Protein AF-X1KT74-F1 (afdb_monomer_lite)

Foldseek 3Di:
DDADDDAQDDDDPVRVCVLVDDDDDDDDDDPPDDPDDGDDRVVCCPPVVDDDPDDPSNVVVVVVVVVVVVD

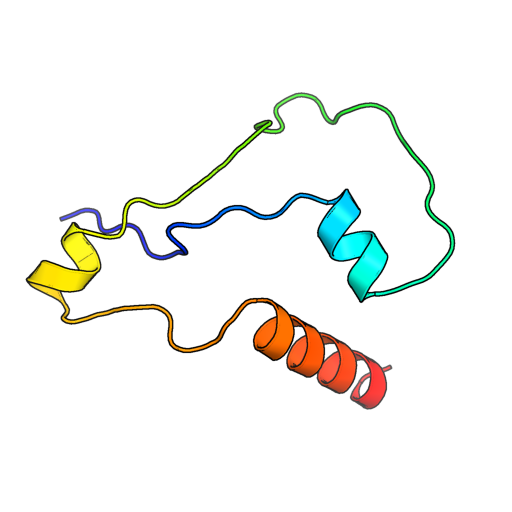Radius of gyration: 15.59 Å; chains: 1; bounding box: 37×29×38 Å

Sequence (71 aa):
EVINIGKEKSYSINYLSELISGEVKYLPPRIGDMRHTQADITLAKNLLNWQPRTDFKQGLKKTIQWYENCY

pLDDT: mean 95.4, std 2.86, range [81.38, 98.25]

Secondary structure (DSSP, 8-state):
-----S-S----HHHHHHHH-S-----PPPTT--S------HHHHHHH-----S-HHHHHHHHHHHHHHH-

Organism: NCBI:txid412755

Structure (mmCIF, N/CA/C/O backbone):
data_AF-X1KT74-F1
#
_entry.id   AF-X1KT74-F1
#
loop_
_atom_site.group_PDB
_atom_site.id
_atom_site.type_symbol
_atom_site.label_atom_id
_atom_site.label_alt_id
_atom_site.label_comp_id
_atom_site.label_asym_id
_atom_site.label_entity_id
_atom_site.label_seq_id
_atom_site.pdbx_PDB_ins_code
_atom_site.Cartn_x
_atom_site.Cartn_y
_atom_site.Cartn_z
_atom_site.occupancy
_atom_site.B_iso_or_equiv
_atom_site.auth_seq_id
_atom_site.auth_comp_id
_atom_site.auth_asym_id
_atom_site.auth_atom_id
_atom_site.pdbx_PDB_model_num
ATOM 1 N N . GLU A 1 1 ? -23.979 -1.056 9.064 1.00 87.44 1 GLU A N 1
ATOM 2 C CA . GLU A 1 1 ? -22.853 -0.131 8.820 1.00 87.44 1 GLU A CA 1
ATOM 3 C C . GLU A 1 1 ? -22.051 -0.533 7.594 1.00 87.44 1 GLU A C 1
ATOM 5 O O . GLU A 1 1 ? -21.840 -1.721 7.371 1.00 87.44 1 GLU A O 1
ATOM 10 N N . VAL A 1 2 ? -21.594 0.453 6.826 1.00 96.69 2 VAL A N 1
ATOM 11 C CA . VAL A 1 2 ? -20.570 0.282 5.786 1.00 96.69 2 VAL A CA 1
ATOM 12 C C . VAL A 1 2 ? -19.263 0.821 6.365 1.00 96.69 2 VAL A C 1
ATOM 14 O O . VAL A 1 2 ? -19.217 1.975 6.779 1.00 96.69 2 VAL A O 1
ATOM 17 N N . ILE A 1 3 ? -18.222 -0.012 6.450 1.00 97.38 3 ILE A N 1
ATOM 18 C CA . ILE A 1 3 ? -16.966 0.318 7.145 1.00 97.38 3 ILE A CA 1
ATOM 19 C C . ILE A 1 3 ? -15.803 0.295 6.152 1.00 97.38 3 ILE A C 1
ATOM 21 O O . ILE A 1 3 ? -15.535 -0.727 5.522 1.00 97.38 3 ILE A O 1
ATOM 25 N N . ASN A 1 4 ? -15.076 1.408 6.052 1.00 97.69 4 ASN A N 1
ATOM 26 C CA . ASN A 1 4 ? -13.863 1.495 5.245 1.00 97.69 4 ASN A CA 1
ATOM 27 C C . ASN A 1 4 ? -12.705 0.749 5.918 1.00 97.69 4 ASN A C 1
ATOM 29 O O . ASN A 1 4 ? -12.360 1.024 7.069 1.00 97.69 4 ASN A O 1
ATOM 33 N N . ILE A 1 5 ? -12.047 -0.130 5.164 1.00 96.88 5 ILE A N 1
ATOM 34 C CA . ILE A 1 5 ? -10.825 -0.825 5.575 1.00 96.88 5 ILE A CA 1
ATOM 35 C C . ILE A 1 5 ? -9.706 -0.409 4.625 1.00 96.88 5 ILE A C 1
ATOM 37 O O . ILE A 1 5 ? -9.772 -0.642 3.422 1.00 96.88 5 ILE A O 1
ATOM 41 N N . GLY A 1 6 ? -8.674 0.235 5.163 1.00 95.00 6 GLY A N 1
ATOM 42 C CA . GLY A 1 6 ? -7.585 0.777 4.359 1.00 95.00 6 GLY A CA 1
ATOM 43 C C . GLY A 1 6 ? -6.546 1.511 5.197 1.00 95.00 6 GLY A C 1
ATOM 44 O O . GLY A 1 6 ? -6.324 1.189 6.365 1.00 95.00 6 GLY A O 1
ATOM 45 N N . LYS A 1 7 ? -5.894 2.504 4.588 1.00 92.31 7 LYS A N 1
ATOM 46 C CA . LYS A 1 7 ? -4.871 3.343 5.220 1.00 92.31 7 LYS A CA 1
ATOM 47 C C . LYS A 1 7 ? -5.260 4.815 5.083 1.00 92.31 7 LYS A C 1
ATOM 49 O O . LYS A 1 7 ? -5.634 5.259 4.000 1.00 92.31 7 LYS A O 1
ATOM 54 N N . GLU A 1 8 ? -5.050 5.583 6.147 1.00 91.62 8 GLU A N 1
ATOM 55 C CA . GLU A 1 8 ? -5.211 7.050 6.185 1.00 91.62 8 GLU A CA 1
ATOM 56 C C . GLU A 1 8 ? -4.063 7.793 5.482 1.00 91.62 8 GLU A C 1
ATOM 58 O O . GLU A 1 8 ? -3.853 8.982 5.689 1.00 91.62 8 GLU A O 1
ATOM 63 N N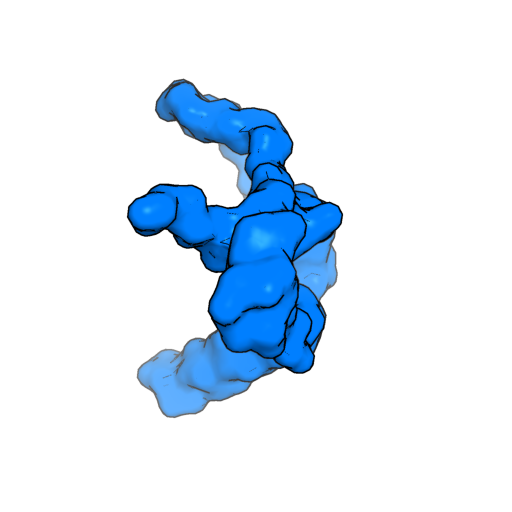 . LYS A 1 9 ? -3.271 7.087 4.673 1.00 92.69 9 LYS A N 1
ATOM 64 C CA . LYS A 1 9 ? -2.162 7.647 3.912 1.00 92.69 9 LYS A CA 1
ATOM 65 C C . LYS A 1 9 ? -2.138 7.021 2.529 1.00 92.69 9 LYS A C 1
ATOM 67 O O . LYS A 1 9 ? -2.163 5.797 2.409 1.00 92.69 9 LYS A O 1
ATOM 72 N N . SER A 1 10 ? -2.045 7.870 1.513 1.00 94.50 10 SER A N 1
ATOM 73 C CA . SER A 1 10 ? -1.822 7.471 0.126 1.00 94.50 10 SER A CA 1
ATOM 74 C C . SER A 1 10 ? -0.328 7.485 -0.228 1.00 94.50 10 SER A C 1
ATOM 76 O O . SER A 1 10 ? 0.479 8.166 0.411 1.00 94.50 10 SER A O 1
ATOM 78 N N . TYR A 1 11 ? 0.040 6.707 -1.245 1.00 95.75 11 TYR A N 1
ATOM 79 C CA . TYR A 1 11 ? 1.388 6.635 -1.808 1.00 95.75 11 TYR A CA 1
ATOM 80 C C . TYR A 1 11 ? 1.283 6.729 -3.331 1.00 95.75 11 TYR A C 1
ATOM 82 O O . TYR A 1 11 ? 0.340 6.196 -3.915 1.00 95.75 11 TYR A O 1
ATOM 90 N N . SER A 1 12 ? 2.222 7.421 -3.978 1.00 96.06 12 SER A N 1
ATOM 91 C CA . SER A 1 12 ? 2.233 7.533 -5.438 1.00 96.06 12 SER A CA 1
ATOM 92 C C . SER A 1 12 ? 2.800 6.271 -6.093 1.00 96.06 12 SER A C 1
ATOM 94 O O . SER A 1 12 ? 3.589 5.540 -5.491 1.00 96.06 12 SER A O 1
ATOM 96 N N . ILE A 1 13 ? 2.448 6.050 -7.361 1.00 95.12 13 ILE A N 1
ATOM 97 C CA . ILE A 1 13 ? 3.056 4.990 -8.179 1.00 95.12 13 ILE A CA 1
ATOM 98 C C . ILE A 1 13 ? 4.560 5.227 -8.357 1.00 95.12 13 ILE A C 1
ATOM 100 O O . ILE A 1 13 ? 5.331 4.279 -8.264 1.00 95.12 13 ILE A O 1
ATOM 104 N N . ASN A 1 14 ? 4.993 6.483 -8.509 1.00 95.62 14 ASN A N 1
ATOM 105 C CA . ASN A 1 14 ? 6.419 6.818 -8.584 1.00 95.62 14 ASN A CA 1
ATOM 106 C C . ASN A 1 14 ? 7.162 6.401 -7.308 1.00 95.62 14 ASN A C 1
ATOM 108 O O . ASN A 1 14 ? 8.203 5.764 -7.393 1.00 95.62 14 ASN A O 1
ATOM 112 N N . TYR A 1 15 ? 6.586 6.669 -6.131 1.00 96.00 15 TYR A N 1
ATOM 113 C CA . TYR A 1 15 ? 7.181 6.245 -4.864 1.00 96.00 15 TYR A CA 1
ATOM 114 C C . TYR A 1 15 ? 7.281 4.718 -4.756 1.00 96.00 15 TYR A C 1
ATOM 116 O O . TYR A 1 15 ? 8.297 4.194 -4.314 1.00 96.00 15 TYR A O 1
ATOM 124 N N . LEU A 1 16 ? 6.244 3.984 -5.174 1.00 96.00 16 LEU A N 1
ATOM 125 C CA . LEU A 1 16 ? 6.302 2.520 -5.230 1.00 96.00 16 LEU A CA 1
ATOM 126 C C . LEU A 1 16 ? 7.400 2.036 -6.191 1.00 96.00 16 LEU A C 1
ATOM 128 O O . LEU A 1 16 ? 8.143 1.116 -5.857 1.00 96.00 16 LEU A O 1
ATOM 132 N N . SER A 1 17 ? 7.525 2.676 -7.353 1.00 95.44 17 SER A N 1
ATOM 133 C CA . SER A 1 17 ? 8.540 2.354 -8.355 1.00 95.44 17 SER A CA 1
ATOM 134 C C . SER A 1 17 ? 9.964 2.549 -7.829 1.00 95.44 17 SER A C 1
ATOM 136 O O . SER A 1 17 ? 10.818 1.699 -8.063 1.00 95.44 17 SER A O 1
ATOM 138 N N . GLU A 1 18 ? 10.218 3.627 -7.082 1.00 94.69 18 GLU A N 1
ATOM 139 C CA . GLU A 1 18 ? 11.506 3.873 -6.417 1.0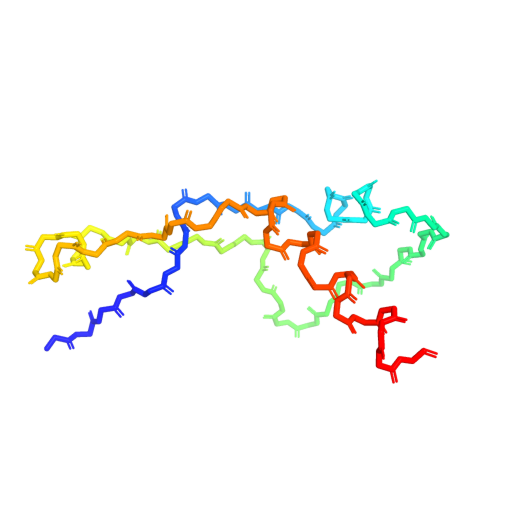0 94.69 18 GLU A CA 1
ATOM 140 C C . GLU A 1 18 ? 11.858 2.768 -5.410 1.00 94.69 18 GLU A C 1
ATOM 142 O O . GLU A 1 18 ? 13.025 2.415 -5.263 1.00 94.69 18 GLU A O 1
ATOM 147 N N . LEU A 1 19 ? 10.860 2.200 -4.720 1.00 95.38 19 LEU A N 1
ATOM 148 C CA . LEU A 1 19 ? 11.086 1.145 -3.728 1.00 95.38 19 LEU A CA 1
ATOM 149 C C . LEU A 1 19 ? 11.375 -0.226 -4.347 1.00 95.38 19 LEU A C 1
ATOM 151 O O . LEU A 1 19 ? 12.111 -1.003 -3.744 1.00 95.38 19 LEU A O 1
ATOM 155 N N . ILE A 1 20 ? 10.781 -0.541 -5.500 1.00 93.00 20 ILE A N 1
ATOM 156 C CA . ILE A 1 20 ? 10.985 -1.831 -6.183 1.00 93.00 20 ILE A CA 1
ATOM 157 C C . ILE A 1 20 ? 12.270 -1.811 -7.024 1.00 93.00 20 ILE A C 1
ATOM 159 O O . ILE A 1 20 ? 12.919 -2.843 -7.148 1.00 93.00 20 ILE A O 1
ATOM 163 N N . SER A 1 21 ? 12.690 -0.632 -7.504 1.00 85.81 21 SER A N 1
ATOM 164 C CA . SER A 1 21 ? 13.804 -0.444 -8.450 1.00 85.81 21 SER A CA 1
ATOM 165 C C . SER A 1 21 ? 13.549 -1.080 -9.829 1.00 85.81 21 SER A C 1
ATOM 167 O O . SER A 1 21 ? 12.764 -2.013 -9.971 1.00 85.81 21 SER A O 1
ATOM 169 N N . GLY A 1 22 ? 14.196 -0.557 -10.874 1.00 88.88 22 GLY A N 1
ATOM 170 C CA . GLY A 1 22 ? 14.064 -1.053 -12.251 1.00 88.88 22 GLY A CA 1
ATOM 171 C C . GLY A 1 22 ? 13.853 0.055 -13.282 1.00 88.88 22 GLY A C 1
ATOM 172 O O . GLY A 1 22 ? 13.830 1.241 -12.949 1.00 88.88 22 GLY A O 1
ATOM 173 N N . GLU A 1 23 ? 13.713 -0.333 -14.549 1.00 94.31 23 GLU A N 1
ATOM 174 C CA . GLU A 1 23 ? 13.385 0.600 -15.628 1.00 94.31 23 GLU A CA 1
ATOM 175 C C . GLU A 1 23 ? 11.943 1.108 -15.476 1.00 94.31 23 GLU A C 1
ATOM 177 O O . GLU A 1 23 ? 10.999 0.324 -15.359 1.00 94.31 23 GLU A O 1
ATOM 182 N N . VAL A 1 24 ? 11.767 2.431 -15.500 1.00 95.50 24 VAL A N 1
ATOM 183 C CA . VAL A 1 24 ? 10.456 3.077 -15.376 1.00 95.50 24 VAL A CA 1
ATOM 184 C C . VAL A 1 24 ? 10.024 3.628 -16.724 1.00 95.50 24 VAL A C 1
ATOM 186 O O . VAL A 1 24 ? 10.662 4.524 -17.275 1.00 95.50 24 VAL A O 1
ATOM 189 N N . LYS A 1 25 ? 8.885 3.143 -17.223 1.00 96.12 25 LYS A N 1
ATOM 190 C CA . LYS A 1 25 ? 8.252 3.653 -18.440 1.00 96.12 25 LYS A CA 1
ATOM 191 C C . LYS A 1 25 ? 6.944 4.360 -18.110 1.00 96.12 25 LYS A C 1
ATOM 193 O O . LYS A 1 25 ? 5.994 3.741 -17.635 1.00 96.12 25 LYS A O 1
ATOM 198 N N . TYR A 1 26 ? 6.877 5.649 -18.422 1.00 96.19 26 TYR A N 1
ATOM 199 C CA . TYR A 1 26 ? 5.652 6.432 -18.287 1.00 96.19 26 TYR A CA 1
ATOM 200 C C . TYR A 1 26 ? 4.719 6.166 -19.469 1.00 96.19 26 TYR A C 1
ATOM 202 O O . TYR A 1 26 ? 5.120 6.248 -20.629 1.00 96.19 26 TYR A O 1
ATOM 210 N N . LEU A 1 27 ? 3.466 5.847 -19.161 1.00 96.00 27 LEU A N 1
ATOM 211 C CA . LEU A 1 27 ? 2.401 5.609 -20.131 1.00 96.00 27 LEU A CA 1
ATOM 212 C C . LEU A 1 27 ? 1.276 6.635 -19.921 1.00 96.00 27 LEU A C 1
ATOM 214 O O . LEU A 1 27 ? 1.201 7.238 -18.846 1.00 96.00 27 LEU A O 1
ATOM 218 N N . PRO A 1 28 ? 0.393 6.846 -20.915 1.00 97.00 28 PRO A N 1
ATOM 219 C CA . PRO A 1 28 ? -0.777 7.701 -20.741 1.00 97.00 28 PRO A CA 1
ATOM 220 C C . PRO A 1 28 ? -1.643 7.265 -19.542 1.00 97.00 28 PRO A C 1
ATOM 222 O O . PRO A 1 28 ? -1.743 6.062 -19.276 1.00 97.00 28 PRO A O 1
ATOM 225 N N . PRO A 1 29 ? -2.296 8.206 -18.832 1.00 94.69 29 PRO A N 1
ATOM 226 C CA . PRO A 1 29 ? -3.234 7.878 -17.761 1.00 94.69 29 PRO A CA 1
ATOM 227 C C . PRO A 1 29 ? -4.350 6.955 -18.252 1.00 94.69 29 PRO A C 1
ATOM 229 O O . PRO A 1 29 ? -4.857 7.116 -19.365 1.00 94.69 29 PRO A O 1
ATOM 232 N N . ARG A 1 30 ? -4.768 6.005 -17.414 1.00 96.19 30 ARG A N 1
ATOM 233 C CA . ARG A 1 30 ? -5.910 5.146 -17.734 1.00 96.19 30 ARG A CA 1
ATOM 234 C C . ARG A 1 30 ? -7.205 5.931 -17.544 1.00 96.19 30 ARG A C 1
ATOM 236 O O . ARG A 1 30 ? -7.386 6.624 -16.543 1.00 96.19 30 ARG A O 1
ATOM 243 N N . ILE A 1 31 ? -8.107 5.828 -18.517 1.00 96.75 31 ILE A N 1
ATOM 244 C CA . ILE A 1 31 ? -9.419 6.480 -18.454 1.00 96.75 31 ILE A CA 1
ATOM 245 C C . ILE A 1 31 ? -10.192 5.896 -17.266 1.00 96.75 31 ILE A C 1
ATOM 247 O O . ILE A 1 31 ? -10.384 4.686 -17.192 1.00 96.75 31 ILE A O 1
ATOM 251 N N . GLY A 1 32 ? -10.634 6.761 -16.352 1.00 95.25 32 GLY A N 1
ATOM 252 C CA . GLY A 1 32 ? -11.386 6.373 -15.155 1.00 95.25 32 GLY A CA 1
ATOM 253 C C . GLY A 1 32 ? -10.546 6.172 -13.888 1.00 95.25 32 GLY A C 1
ATOM 254 O O . GLY A 1 32 ? -11.134 6.044 -12.815 1.00 95.25 32 GLY A O 1
ATOM 255 N N . ASP A 1 33 ? -9.210 6.205 -13.964 1.00 94.62 33 ASP A N 1
ATOM 256 C CA . ASP A 1 33 ? -8.367 6.103 -12.767 1.00 94.62 33 ASP A CA 1
ATOM 257 C C . ASP A 1 33 ? -8.497 7.356 -11.885 1.00 94.62 33 ASP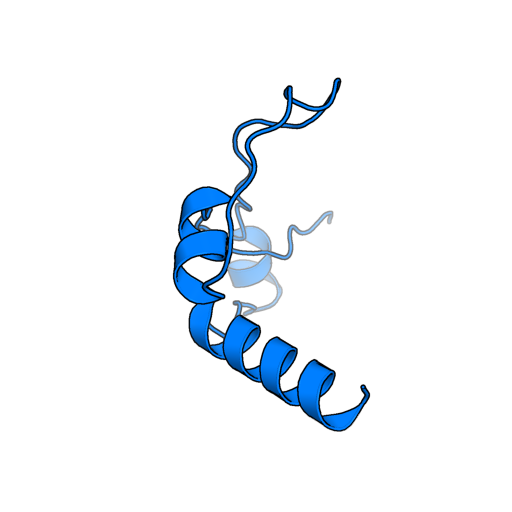 A C 1
ATOM 259 O O . ASP A 1 33 ? -8.370 8.500 -12.336 1.00 94.62 33 ASP A O 1
ATOM 263 N N . MET A 1 34 ? -8.698 7.140 -10.585 1.00 93.75 34 MET A N 1
ATOM 264 C CA . MET A 1 34 ? -8.673 8.216 -9.598 1.00 93.75 34 MET A CA 1
ATOM 265 C C . MET A 1 34 ? -7.235 8.676 -9.345 1.00 93.75 34 MET A C 1
ATOM 267 O O . MET A 1 34 ? -6.344 7.867 -9.094 1.00 93.75 34 MET A O 1
ATOM 271 N N . ARG A 1 35 ? -7.010 9.995 -9.323 1.00 92.81 35 ARG A N 1
ATOM 272 C CA . ARG A 1 35 ? -5.672 10.567 -9.087 1.00 92.81 35 ARG A CA 1
ATOM 273 C C . ARG A 1 35 ? -5.150 10.311 -7.668 1.00 92.81 35 ARG A C 1
ATOM 275 O O . ARG A 1 35 ? -3.956 10.096 -7.482 1.00 92.81 35 ARG A O 1
ATOM 282 N N . HIS A 1 36 ? -6.038 10.363 -6.675 1.00 93.12 36 HIS A N 1
ATOM 283 C CA . HIS A 1 36 ? -5.717 10.152 -5.266 1.00 93.12 36 HIS A CA 1
ATOM 284 C C . HIS A 1 36 ? -6.861 9.422 -4.567 1.00 93.12 36 HIS A C 1
ATOM 286 O O . HIS A 1 36 ? -8.025 9.783 -4.732 1.00 93.12 36 HIS A O 1
ATOM 292 N N . THR A 1 37 ? -6.518 8.432 -3.746 1.00 93.62 37 THR A N 1
ATOM 293 C CA . THR A 1 37 ? -7.463 7.695 -2.901 1.00 93.62 37 THR A CA 1
ATOM 294 C C . THR A 1 37 ? -6.885 7.547 -1.501 1.00 93.62 37 THR A C 1
ATOM 296 O O . THR A 1 37 ? -5.718 7.180 -1.350 1.00 93.62 37 THR A O 1
ATOM 299 N N . GLN A 1 38 ? -7.696 7.793 -0.478 1.00 94.44 38 GLN A N 1
ATOM 300 C CA . GLN A 1 38 ? -7.327 7.605 0.922 1.00 94.44 38 GLN A CA 1
ATOM 301 C C . GLN A 1 38 ? -8.558 7.146 1.700 1.00 94.44 38 GLN A C 1
ATOM 303 O O . GLN A 1 38 ? -9.648 7.667 1.481 1.00 94.44 38 GLN A O 1
ATOM 308 N N . ALA A 1 39 ? -8.383 6.178 2.598 1.00 96.06 39 ALA A N 1
ATOM 309 C CA . ALA A 1 39 ? -9.475 5.699 3.433 1.00 96.06 39 ALA A CA 1
ATOM 310 C C . ALA A 1 39 ? -9.567 6.531 4.717 1.00 96.06 39 ALA A C 1
ATOM 312 O O . ALA A 1 39 ? -8.581 6.644 5.447 1.00 96.06 39 ALA A O 1
ATOM 313 N N . ASP A 1 40 ? -10.756 7.054 5.017 1.00 97.00 40 ASP A N 1
ATOM 314 C CA . ASP A 1 40 ? -11.123 7.431 6.382 1.00 97.00 40 ASP A CA 1
ATOM 315 C C . ASP A 1 40 ? -11.549 6.163 7.130 1.00 97.00 40 ASP A C 1
ATOM 317 O O . ASP A 1 40 ? -12.553 5.540 6.779 1.00 97.00 40 ASP A O 1
ATOM 321 N N . ILE A 1 41 ? -10.758 5.767 8.130 1.00 97.56 41 ILE A N 1
ATOM 322 C CA . ILE A 1 41 ? -10.960 4.545 8.923 1.00 97.56 41 ILE A CA 1
ATOM 323 C C . ILE A 1 41 ? -11.497 4.840 10.331 1.00 97.56 41 ILE A C 1
ATOM 325 O O . ILE A 1 41 ? -11.450 3.966 11.199 1.00 97.56 41 ILE A O 1
ATOM 329 N N . THR A 1 42 ? -12.015 6.048 10.577 1.00 97.75 42 THR A N 1
ATOM 330 C CA . THR A 1 42 ? -12.546 6.469 11.886 1.00 97.75 42 THR A CA 1
ATOM 331 C C . THR A 1 42 ? -13.580 5.477 12.422 1.00 97.75 42 THR A C 1
ATOM 333 O O . THR A 1 42 ? -13.514 5.066 13.581 1.00 97.75 42 THR A O 1
ATOM 336 N N . LEU A 1 43 ? -14.485 5.000 11.561 1.00 98.00 43 LEU A N 1
ATOM 337 C CA . LEU A 1 43 ? -15.519 4.040 11.952 1.00 98.00 43 LEU A CA 1
ATOM 338 C C . LEU A 1 43 ? -14.938 2.668 12.341 1.00 98.00 43 LEU A C 1
ATOM 340 O O . LEU A 1 43 ? -15.393 2.057 13.305 1.00 98.00 43 LEU A O 1
ATOM 344 N N . ALA A 1 44 ? -13.899 2.204 11.639 1.00 98.19 44 ALA A N 1
ATOM 345 C CA . ALA A 1 44 ? -13.232 0.937 11.940 1.00 98.19 44 ALA A CA 1
ATOM 346 C C . ALA A 1 44 ? -12.470 0.996 13.275 1.00 98.19 44 ALA A C 1
ATOM 348 O O . ALA A 1 44 ? -12.528 0.049 14.062 1.00 98.19 44 ALA A O 1
ATOM 349 N N . LYS A 1 45 ? -11.808 2.123 13.568 1.00 97.88 45 LYS A N 1
ATOM 350 C CA . LYS A 1 45 ? -11.154 2.357 14.865 1.00 97.88 45 LYS A CA 1
ATOM 351 C C . LYS A 1 45 ? -12.168 2.328 16.007 1.00 97.88 45 LYS A C 1
ATOM 353 O O . LYS A 1 45 ? -11.956 1.625 16.987 1.00 97.88 45 LYS A O 1
ATOM 358 N N . ASN A 1 46 ? -13.282 3.041 15.855 1.00 98.25 46 ASN A N 1
ATOM 359 C CA . ASN A 1 46 ? -14.246 3.229 16.937 1.00 98.25 46 ASN A CA 1
ATOM 360 C C . ASN A 1 46 ? -15.102 1.986 17.205 1.00 98.25 46 ASN A C 1
ATOM 362 O O . ASN A 1 46 ? -15.310 1.630 18.360 1.00 98.25 46 ASN A O 1
ATOM 366 N N . LEU A 1 47 ? -15.604 1.327 16.155 1.00 98.19 47 LEU A N 1
ATOM 367 C CA . LEU A 1 47 ? -16.528 0.199 16.314 1.00 98.19 47 LEU A CA 1
ATOM 368 C C . LEU A 1 47 ? -15.820 -1.146 16.461 1.00 98.19 47 LEU A C 1
ATOM 370 O O . LEU A 1 47 ? -16.333 -2.034 17.134 1.00 98.19 47 LEU A O 1
ATOM 374 N N . LEU A 1 48 ? -14.666 -1.315 15.809 1.00 97.75 48 LEU A N 1
ATOM 375 C CA . LEU A 1 48 ? -13.977 -2.606 15.731 1.00 97.75 48 LEU A CA 1
ATOM 376 C C . LEU A 1 48 ? -12.656 -2.627 16.505 1.00 97.75 48 LEU A C 1
ATOM 378 O O . LEU A 1 48 ? -11.997 -3.666 16.535 1.00 97.75 48 LEU A O 1
ATOM 382 N N . ASN A 1 49 ? -12.229 -1.493 17.076 1.00 97.69 49 ASN A N 1
ATOM 383 C CA . ASN A 1 49 ? -10.871 -1.314 17.597 1.00 97.69 49 ASN A CA 1
ATOM 384 C C . ASN A 1 49 ? -9.805 -1.740 16.563 1.00 97.69 49 ASN A C 1
ATOM 386 O O . ASN A 1 49 ? -8.789 -2.367 16.883 1.00 97.69 49 ASN A O 1
ATOM 390 N N . TRP A 1 50 ? -10.083 -1.468 15.282 1.00 97.56 50 TRP A N 1
ATOM 391 C CA . TRP A 1 50 ? -9.274 -1.929 14.161 1.00 97.56 50 TRP A CA 1
ATOM 392 C C . TRP A 1 50 ? -8.386 -0.814 13.611 1.00 97.56 50 TRP A C 1
ATOM 394 O O . TRP A 1 50 ? -8.819 0.321 13.419 1.00 97.56 50 TRP A O 1
ATOM 404 N N . GLN A 1 51 ? -7.144 -1.171 13.281 1.00 96.69 51 GLN A N 1
ATOM 405 C CA . GLN A 1 51 ? -6.220 -0.333 12.521 1.00 96.69 51 GLN A CA 1
ATOM 406 C C . GLN A 1 51 ? -5.206 -1.203 11.757 1.00 96.69 51 GLN A C 1
ATOM 408 O O . GLN A 1 51 ? -4.864 -2.297 12.227 1.00 96.69 51 GLN A O 1
ATOM 413 N N . PRO A 1 52 ? -4.680 -0.745 10.604 1.00 96.06 52 PRO A N 1
ATOM 414 C CA . PRO A 1 52 ? -3.678 -1.493 9.853 1.00 96.06 52 PRO A CA 1
ATOM 415 C C . PRO A 1 52 ? -2.382 -1.624 10.663 1.00 96.06 52 PRO A C 1
ATOM 417 O O . PRO A 1 52 ? -1.794 -0.627 11.077 1.00 96.06 52 PRO A O 1
ATOM 420 N N . ARG A 1 53 ? -1.911 -2.862 10.855 1.00 95.69 53 ARG A N 1
ATOM 421 C CA . ARG A 1 53 ? -0.711 -3.170 11.662 1.00 95.69 53 ARG A CA 1
ATOM 422 C C . ARG A 1 53 ? 0.575 -3.300 10.848 1.00 95.69 53 ARG A C 1
ATOM 424 O O . ARG A 1 53 ? 1.660 -3.257 11.411 1.00 95.69 53 ARG A O 1
ATOM 431 N N . THR A 1 54 ? 0.456 -3.462 9.535 1.00 95.81 54 THR A N 1
ATOM 432 C CA . THR A 1 54 ? 1.593 -3.538 8.614 1.00 95.81 54 THR A CA 1
ATOM 433 C C . THR A 1 54 ? 1.758 -2.191 7.919 1.00 95.81 54 THR A C 1
ATOM 435 O O . THR A 1 54 ? 0.808 -1.625 7.365 1.00 95.81 54 THR A O 1
ATOM 438 N N . ASP A 1 55 ? 2.959 -1.623 7.996 1.00 95.12 55 ASP A N 1
ATOM 439 C CA . ASP A 1 55 ? 3.301 -0.439 7.218 1.00 95.12 55 ASP A CA 1
ATOM 440 C C . ASP A 1 55 ? 3.548 -0.797 5.745 1.00 95.12 55 ASP A C 1
ATOM 442 O O . ASP A 1 55 ? 3.724 -1.959 5.379 1.00 95.12 55 ASP A O 1
ATOM 446 N N . PHE A 1 56 ? 3.527 0.221 4.886 1.00 95.50 56 PHE A N 1
ATOM 447 C CA . PHE A 1 56 ? 3.600 0.028 3.441 1.00 95.50 56 PHE A CA 1
ATOM 448 C C . PHE A 1 56 ? 4.897 -0.662 2.997 1.00 95.50 56 PHE A C 1
ATOM 450 O O . PHE A 1 56 ? 4.848 -1.585 2.188 1.00 95.50 56 PHE A O 1
ATOM 457 N N . LYS A 1 57 ? 6.049 -0.268 3.558 1.00 96.19 57 LYS A N 1
ATOM 458 C CA . LYS A 1 57 ? 7.351 -0.838 3.183 1.00 96.19 57 LYS A CA 1
ATOM 459 C C . LYS A 1 57 ? 7.483 -2.275 3.675 1.00 96.19 57 LYS A C 1
ATOM 461 O O . LYS A 1 57 ? 7.973 -3.126 2.938 1.00 96.19 57 LYS A O 1
ATOM 466 N N . GLN A 1 58 ? 7.021 -2.562 4.893 1.00 97.50 58 GLN A N 1
ATOM 467 C CA . GLN A 1 58 ? 7.000 -3.924 5.424 1.00 97.50 58 GLN A CA 1
ATOM 468 C C . GLN A 1 58 ? 6.105 -4.839 4.579 1.00 97.50 58 GLN A C 1
ATOM 470 O O . GLN A 1 58 ? 6.498 -5.967 4.288 1.00 97.50 58 GLN A O 1
ATOM 475 N N . GLY A 1 59 ? 4.923 -4.361 4.177 1.00 97.19 59 GLY A N 1
ATOM 476 C CA . GLY A 1 59 ? 4.031 -5.090 3.276 1.00 97.19 59 GLY A CA 1
ATOM 477 C C . GLY A 1 59 ? 4.695 -5.378 1.931 1.00 97.19 59 GLY A C 1
ATOM 478 O O . GLY A 1 59 ? 4.749 -6.531 1.518 1.00 97.19 59 GLY A O 1
ATOM 479 N N . LEU A 1 60 ? 5.288 -4.355 1.308 1.00 97.25 60 LEU A N 1
ATOM 480 C CA . LEU A 1 60 ? 5.995 -4.492 0.035 1.00 97.25 60 LEU A CA 1
ATOM 481 C C . LEU A 1 60 ? 7.144 -5.507 0.110 1.00 97.25 60 LEU A C 1
ATOM 483 O O . LEU A 1 60 ? 7.253 -6.366 -0.760 1.00 97.25 60 LEU A O 1
ATOM 487 N N . L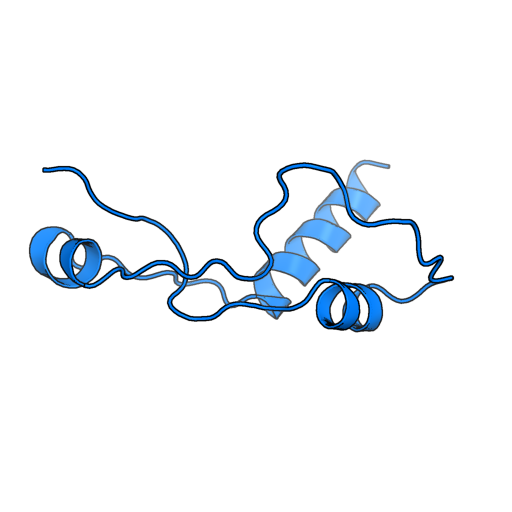YS A 1 61 ? 7.957 -5.462 1.174 1.00 97.19 61 LYS A N 1
ATOM 488 C CA . LYS A 1 61 ? 9.041 -6.431 1.391 1.00 97.19 61 LYS A CA 1
ATOM 489 C C . LYS A 1 61 ? 8.518 -7.869 1.422 1.00 97.19 61 LYS A C 1
ATOM 491 O O . LYS A 1 61 ? 9.109 -8.735 0.788 1.00 97.19 61 LYS A O 1
ATOM 496 N N . LYS A 1 62 ? 7.411 -8.123 2.133 1.00 97.69 62 LYS A N 1
ATOM 497 C CA . LYS A 1 62 ? 6.783 -9.455 2.182 1.00 97.69 62 LYS A CA 1
ATOM 498 C C . LYS A 1 62 ? 6.298 -9.900 0.802 1.00 97.69 62 LYS A C 1
ATOM 500 O O . LYS A 1 62 ? 6.457 -11.066 0.463 1.00 97.69 62 LYS A O 1
ATOM 505 N N . THR A 1 63 ? 5.740 -8.984 0.012 1.00 97.06 63 THR A N 1
ATOM 506 C CA . THR A 1 63 ? 5.290 -9.276 -1.355 1.00 97.06 63 THR A CA 1
ATOM 507 C C . THR A 1 63 ? 6.452 -9.654 -2.270 1.00 97.06 63 THR A C 1
ATOM 509 O O . THR A 1 63 ? 6.343 -10.641 -2.987 1.00 97.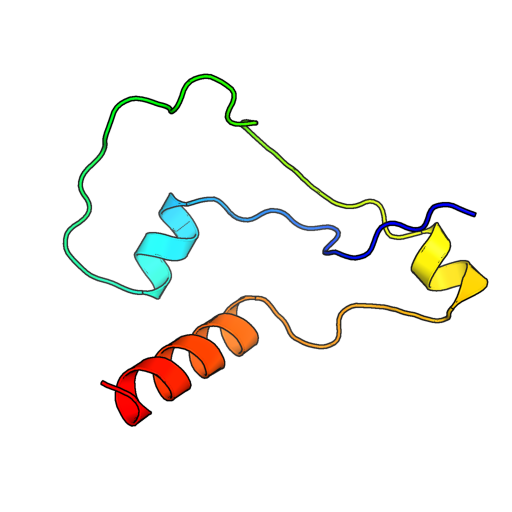06 63 THR A O 1
ATOM 512 N N . ILE A 1 64 ? 7.568 -8.916 -2.220 1.00 96.06 64 ILE A N 1
ATOM 513 C CA . ILE A 1 64 ? 8.776 -9.228 -3.006 1.00 96.06 64 ILE A CA 1
ATOM 514 C C . ILE A 1 64 ? 9.321 -10.604 -2.614 1.00 96.06 64 ILE A C 1
ATOM 516 O O . ILE A 1 64 ? 9.501 -11.453 -3.476 1.00 96.06 64 ILE A O 1
ATOM 520 N N . GLN A 1 65 ? 9.475 -10.862 -1.311 1.00 97.06 65 GLN A N 1
ATOM 521 C CA . GLN A 1 65 ? 9.936 -12.161 -0.811 1.00 97.06 65 GLN A CA 1
ATOM 522 C C . GLN A 1 65 ? 9.018 -13.314 -1.229 1.00 97.06 65 GLN A C 1
ATOM 524 O O . GLN A 1 65 ? 9.486 -14.410 -1.511 1.00 97.06 65 GLN A O 1
ATOM 529 N N . TRP A 1 66 ? 7.701 -13.102 -1.232 1.00 98.00 66 TRP A N 1
ATOM 530 C CA . TRP A 1 66 ? 6.763 -14.105 -1.729 1.00 98.00 66 TRP A CA 1
ATOM 531 C C . TRP A 1 66 ? 6.962 -14.358 -3.227 1.00 98.00 66 TRP A C 1
ATOM 533 O O . TRP A 1 66 ? 7.023 -15.512 -3.635 1.00 98.00 66 TRP A O 1
ATOM 543 N N . TYR A 1 67 ? 7.116 -13.297 -4.023 1.00 96.50 67 TYR A N 1
ATOM 544 C CA . TYR A 1 67 ? 7.322 -13.403 -5.465 1.00 96.50 67 TYR A CA 1
ATOM 545 C C . TYR A 1 67 ? 8.601 -14.185 -5.801 1.00 96.50 67 TYR A C 1
ATOM 547 O O . TYR A 1 67 ? 8.520 -15.147 -6.553 1.00 96.50 67 TYR A O 1
ATOM 555 N N . GLU A 1 68 ? 9.730 -13.847 -5.167 1.00 95.12 68 GLU A N 1
ATOM 556 C CA . GLU A 1 68 ? 11.037 -14.514 -5.344 1.00 95.12 68 GLU A CA 1
ATOM 557 C C . GLU A 1 68 ? 11.048 -15.995 -4.928 1.00 95.12 68 GLU A C 1
ATOM 559 O O . GLU A 1 68 ? 11.893 -16.763 -5.374 1.00 95.12 68 GLU A O 1
ATOM 564 N N . ASN A 1 69 ? 10.147 -16.408 -4.032 1.00 96.88 69 ASN A N 1
ATOM 565 C CA . ASN A 1 69 ? 10.039 -17.807 -3.607 1.00 96.88 69 ASN A CA 1
ATOM 566 C C . ASN A 1 69 ? 9.089 -18.628 -4.492 1.00 96.88 69 ASN A C 1
ATOM 568 O O . ASN A 1 69 ? 9.094 -19.857 -4.415 1.00 96.88 69 ASN A O 1
ATOM 572 N N . CYS A 1 70 ? 8.223 -17.970 -5.265 1.00 95.44 70 CYS A N 1
ATOM 573 C CA . CYS A 1 70 ? 7.225 -18.626 -6.108 1.00 95.44 70 CYS A CA 1
ATOM 574 C C . CYS A 1 70 ? 7.611 -18.663 -7.591 1.00 95.44 70 CYS A C 1
ATOM 576 O O . CYS A 1 70 ? 7.090 -19.519 -8.309 1.00 95.44 70 CYS A O 1
ATOM 578 N N . TYR A 1 71 ? 8.483 -17.758 -8.032 1.00 81.38 71 TYR A N 1
ATOM 579 C CA . TYR A 1 71 ? 8.922 -17.582 -9.416 1.00 81.38 71 TYR A CA 1
ATOM 580 C C . TYR A 1 71 ? 10.432 -17.375 -9.465 1.00 81.38 71 TYR A C 1
ATOM 582 O O . TYR A 1 71 ? 11.042 -17.875 -10.436 1.00 81.38 71 TYR A O 1
#

InterPro domains:
  IPR036291 NAD(P)-binding domain superfamily [SSF51735] (1-69)